Protein AF-A0AAW4IXX9-F1 (afdb_monomer)

Sequence (63 aa):
MEIKGMYMIVNSDIEDFYRDLIEKVNILQEDKQEVEIQYQINNNEFFSALVIGRQKHDKEDIW

pLDDT: mean 89.52, std 12.83, range [50.66, 98.12]

Secondary structure (DSSP, 8-state):
-EEEEEEEEEESSHHHHHHHHHHHHHHHHHTT-EEEEEEEEETTTEEEEEEEEEE--------

Solvent-accessible surface area (backbone atoms only — not comparable to full-atom values): 3692 Å² total; per-residue (Å²): 111,45,81,78,44,78,46,81,45,76,30,62,50,70,68,60,39,52,52,54,50,52,53,57,50,49,57,33,44,75,72,67,26,52,78,48,77,50,75,49,75,48,92,82,58,38,42,34,35,43,40,36,18,29,33,71,72,76,72,75,83,82,124

Mean predicted aligned error: 5.64 Å

Organism: Clostridium perfringens (NCBI:txid1502)

Radius of gyration: 14.42 Å; Cα contacts (8 Å, |Δi|>4): 106; chains: 1; bounding box: 37×13×45 Å

Nearest PDB structures (foldseek):
  7qri-assembly1_B  TM=6.086E-01  e=8.660E-01  Homo sapiens
  2khd-assembly1_A  TM=5.715E-01  e=1.055E+00  Vibrio cholerae O1 biovar El Tor str.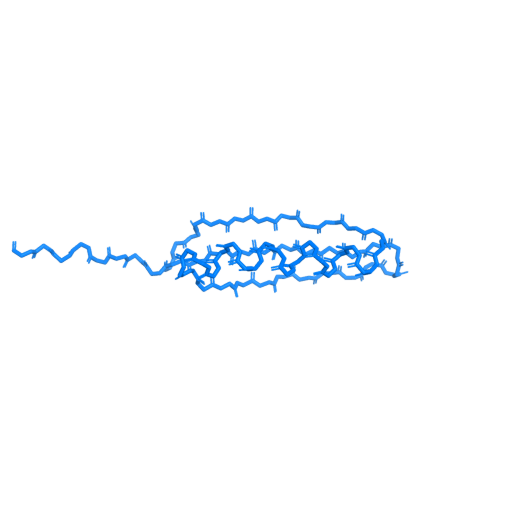 N16961
  5tzs-assembly1_h  TM=4.477E-01  e=1.466E+00  Saccharomyces cerevisiae S288C
  6ruu-assembly2_C-2  TM=3.977E-01  e=8.660E-01  Homo sapiens

Structure (mmCIF, N/CA/C/O backbone):
data_AF-A0AAW4IXX9-F1
#
_entry.id   AF-A0AAW4IXX9-F1
#
loop_
_atom_site.group_PDB
_atom_site.id
_atom_site.type_symbol
_atom_site.label_atom_id
_atom_site.label_alt_id
_atom_site.label_comp_id
_atom_site.label_asym_id
_atom_site.label_entity_id
_atom_site.label_seq_id
_atom_site.pdbx_PDB_ins_code
_atom_site.Cartn_x
_atom_site.Cartn_y
_atom_site.Cartn_z
_atom_site.occupancy
_atom_site.B_iso_or_equiv
_atom_site.auth_seq_id
_atom_site.auth_comp_id
_atom_site.auth_asym_id
_atom_site.auth_atom_id
_atom_site.pdbx_PDB_model_num
ATOM 1 N N . MET A 1 1 ? -2.945 -6.768 18.276 1.00 82.94 1 MET A N 1
ATOM 2 C CA . MET A 1 1 ? -3.449 -6.223 17.002 1.00 82.94 1 MET A CA 1
ATOM 3 C C . MET A 1 1 ? -3.725 -7.392 16.091 1.00 82.94 1 MET A C 1
ATOM 5 O O . MET A 1 1 ? -2.857 -8.248 15.969 1.00 82.94 1 MET A O 1
ATOM 9 N N . GLU A 1 2 ? -4.917 -7.454 15.519 1.00 91.94 2 GLU A N 1
ATOM 10 C CA . GLU A 1 2 ? -5.301 -8.509 14.581 1.00 91.94 2 GLU A CA 1
ATOM 11 C C . GLU A 1 2 ? -5.131 -8.017 13.153 1.00 91.94 2 GLU A C 1
ATOM 13 O O . GLU A 1 2 ? -5.345 -6.835 12.887 1.00 91.94 2 GLU A O 1
ATOM 18 N N . ILE A 1 3 ? -4.764 -8.919 12.245 1.00 93.44 3 ILE A N 1
ATOM 19 C CA . ILE A 1 3 ? -4.791 -8.635 10.809 1.00 93.44 3 ILE A CA 1
ATOM 20 C C . ILE A 1 3 ? -6.256 -8.635 10.369 1.00 93.44 3 ILE A C 1
ATOM 22 O O . ILE A 1 3 ? -6.973 -9.601 10.630 1.00 93.44 3 ILE A O 1
ATOM 26 N N . LYS A 1 4 ? -6.694 -7.556 9.722 1.00 93.81 4 LYS A N 1
ATOM 27 C CA . LYS A 1 4 ? -8.056 -7.400 9.191 1.00 93.81 4 LYS A CA 1
ATOM 28 C C . LYS A 1 4 ? -8.082 -7.399 7.662 1.00 93.81 4 LYS A C 1
ATOM 30 O O . LYS A 1 4 ? -9.065 -7.847 7.083 1.00 93.81 4 LYS A O 1
ATOM 35 N N . GLY A 1 5 ? -6.988 -6.994 7.016 1.00 94.06 5 GLY A N 1
ATOM 36 C CA . GLY A 1 5 ? -6.838 -7.055 5.564 1.00 94.06 5 GLY A CA 1
ATOM 37 C C . GLY A 1 5 ? -5.397 -7.307 5.138 1.00 94.06 5 GLY A C 1
ATOM 38 O O . GLY A 1 5 ? -4.454 -6.933 5.836 1.00 94.06 5 GLY A O 1
ATOM 39 N N . MET A 1 6 ? -5.227 -7.966 3.994 1.00 96.81 6 MET A N 1
ATOM 40 C CA . MET A 1 6 ? -3.917 -8.244 3.414 1.00 96.81 6 MET A CA 1
ATOM 41 C C . MET A 1 6 ? -4.007 -8.229 1.889 1.00 96.81 6 MET A C 1
ATOM 43 O O . MET A 1 6 ? -4.821 -8.950 1.313 1.00 96.81 6 MET A O 1
ATOM 47 N N . TYR A 1 7 ? -3.153 -7.436 1.245 1.00 97.31 7 TYR A N 1
ATOM 48 C CA . TYR A 1 7 ? -3.095 -7.306 -0.208 1.00 97.31 7 TYR A CA 1
ATOM 49 C C . TYR A 1 7 ? -1.663 -7.482 -0.697 1.00 97.31 7 TYR A C 1
ATOM 51 O O . TYR A 1 7 ? -0.748 -6.830 -0.197 1.00 97.31 7 TYR A O 1
ATOM 59 N N . MET A 1 8 ? -1.482 -8.351 -1.688 1.00 96.50 8 MET A N 1
ATOM 60 C CA . MET A 1 8 ? -0.224 -8.482 -2.414 1.00 96.50 8 MET A CA 1
ATOM 61 C C . MET A 1 8 ? -0.333 -7.698 -3.716 1.00 96.50 8 MET A C 1
ATOM 63 O O . MET A 1 8 ? -1.269 -7.904 -4.487 1.00 96.50 8 MET A O 1
ATOM 67 N N . ILE A 1 9 ? 0.630 -6.820 -3.955 1.00 96.12 9 ILE A N 1
ATOM 68 C CA . ILE A 1 9 ? 0.729 -5.995 -5.155 1.00 96.12 9 ILE A CA 1
ATOM 69 C C . ILE A 1 9 ? 2.012 -6.399 -5.857 1.00 96.12 9 ILE A C 1
ATOM 71 O O . ILE A 1 9 ? 3.064 -6.470 -5.223 1.00 96.12 9 ILE A O 1
ATOM 75 N N . VAL A 1 10 ? 1.918 -6.683 -7.151 1.00 94.69 10 VAL A N 1
ATOM 76 C CA . VAL A 1 10 ? 3.066 -6.975 -8.009 1.00 94.69 10 VAL A CA 1
ATOM 77 C C . VAL A 1 10 ? 2.828 -6.288 -9.339 1.00 94.69 10 VAL A C 1
ATOM 79 O O . VAL A 1 10 ? 1.817 -6.550 -9.987 1.00 94.69 10 VAL A O 1
ATOM 82 N N . ASN A 1 11 ? 3.752 -5.428 -9.748 1.00 94.62 11 ASN A N 1
ATOM 83 C CA . ASN A 1 11 ? 3.688 -4.768 -11.043 1.00 94.62 11 ASN A CA 1
ATOM 84 C C . ASN A 1 11 ? 5.097 -4.562 -11.611 1.00 94.62 11 ASN A C 1
ATOM 86 O O . ASN A 1 11 ? 6.056 -4.424 -10.857 1.00 94.62 11 ASN A O 1
ATOM 90 N N . SER A 1 12 ? 5.233 -4.573 -12.933 1.00 92.94 12 SER A N 1
ATOM 91 C CA . SER A 1 12 ? 6.479 -4.220 -13.625 1.00 92.94 12 SER A CA 1
ATOM 92 C C . SER A 1 12 ? 6.572 -2.725 -13.929 1.00 92.94 12 SER A C 1
ATOM 94 O O . SER A 1 12 ? 7.668 -2.209 -14.125 1.00 92.94 12 SER A O 1
ATOM 96 N N . ASP A 1 13 ? 5.434 -2.030 -13.968 1.00 94.00 13 ASP A N 1
ATOM 97 C CA . ASP A 1 13 ? 5.372 -0.582 -14.120 1.00 94.00 13 ASP A CA 1
ATOM 98 C C . ASP A 1 13 ? 5.297 0.103 -12.747 1.00 94.00 13 ASP A C 1
ATOM 100 O O . ASP A 1 13 ? 4.544 -0.309 -11.859 1.00 94.00 13 ASP A O 1
ATOM 104 N N . ILE A 1 14 ? 6.111 1.144 -12.561 1.00 92.00 14 ILE A N 1
ATOM 105 C CA . ILE A 1 14 ? 6.241 1.838 -11.278 1.00 92.00 14 ILE A CA 1
ATOM 106 C C . ILE A 1 14 ? 5.039 2.741 -10.970 1.00 92.00 14 ILE A C 1
ATOM 108 O O . ILE A 1 14 ? 4.651 2.864 -9.808 1.00 92.00 14 ILE A O 1
ATOM 112 N N . GLU A 1 15 ? 4.436 3.367 -11.981 1.00 94.88 15 GLU A N 1
ATOM 113 C CA . GLU A 1 15 ? 3.280 4.246 -11.797 1.00 94.88 15 GLU A CA 1
ATOM 114 C C . GLU A 1 15 ? 2.045 3.420 -11.447 1.00 94.88 15 GLU A C 1
ATOM 116 O O . GLU A 1 15 ? 1.324 3.750 -10.500 1.00 94.88 15 GLU A O 1
ATOM 121 N N . ASP A 1 16 ? 1.848 2.303 -12.149 1.00 95.88 16 ASP A N 1
ATOM 122 C CA . ASP A 1 16 ? 0.780 1.361 -11.832 1.00 95.88 16 ASP A CA 1
ATOM 123 C C . ASP A 1 16 ? 0.976 0.746 -10.438 1.00 95.88 16 ASP A C 1
ATOM 125 O O . ASP A 1 16 ? 0.023 0.683 -9.660 1.00 95.88 16 ASP A O 1
ATOM 129 N N . PHE A 1 17 ? 2.212 0.379 -10.071 1.00 95.62 17 PHE A N 1
ATOM 130 C CA . PHE A 1 17 ? 2.530 -0.112 -8.728 1.00 95.62 17 PHE A CA 1
ATOM 131 C C . PHE A 1 17 ? 2.123 0.880 -7.632 1.00 95.62 17 PHE A C 1
ATOM 133 O O . PHE A 1 17 ? 1.461 0.498 -6.664 1.00 95.62 17 PHE A O 1
ATOM 140 N N . TYR A 1 18 ? 2.505 2.154 -7.765 1.00 95.62 18 TYR A N 1
ATOM 141 C CA . TYR A 1 18 ? 2.168 3.165 -6.764 1.00 95.62 18 TYR A CA 1
ATOM 142 C C . TYR A 1 18 ? 0.674 3.475 -6.727 1.00 95.62 18 TYR A C 1
ATOM 144 O O . TYR A 1 18 ? 0.136 3.687 -5.638 1.00 95.62 18 TYR A O 1
ATOM 152 N N . ARG A 1 19 ? -0.008 3.473 -7.878 1.00 97.88 19 ARG A N 1
ATOM 153 C CA . ARG A 1 19 ? -1.463 3.651 -7.932 1.00 97.88 19 ARG A CA 1
ATOM 154 C C . ARG A 1 19 ? -2.176 2.548 -7.1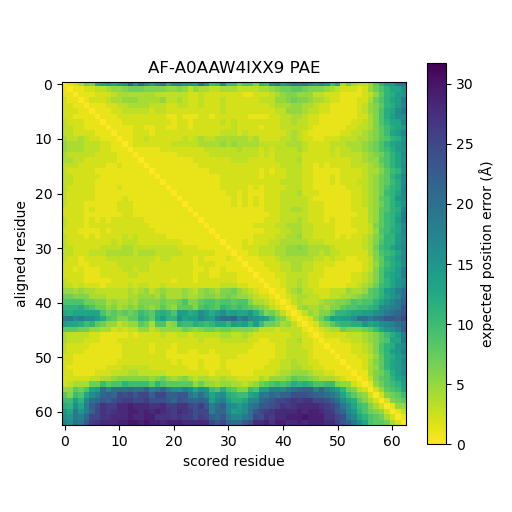52 1.00 97.88 19 ARG A C 1
ATOM 156 O O . ARG A 1 19 ? -2.986 2.861 -6.280 1.00 97.88 19 ARG A O 1
ATOM 163 N N . ASP A 1 20 ? -1.820 1.290 -7.405 1.00 97.38 20 ASP A N 1
ATOM 164 C CA . ASP A 1 20 ? -2.406 0.141 -6.713 1.00 97.38 20 ASP A CA 1
ATOM 165 C C . ASP A 1 20 ? -2.077 0.174 -5.211 1.00 97.38 20 ASP A C 1
ATOM 167 O O . ASP A 1 20 ? -2.943 -0.081 -4.372 1.00 97.38 20 ASP A O 1
ATOM 171 N N . LEU A 1 21 ? -0.840 0.543 -4.850 1.00 97.31 21 LEU A N 1
ATOM 172 C CA . LEU A 1 21 ? -0.407 0.669 -3.456 1.00 97.31 21 LEU A CA 1
ATOM 173 C C . LEU A 1 21 ? -1.250 1.688 -2.691 1.00 97.31 21 LEU A C 1
ATOM 175 O O . LEU A 1 21 ? -1.758 1.376 -1.613 1.00 97.31 21 LEU A O 1
ATOM 179 N N . ILE A 1 22 ? -1.420 2.884 -3.253 1.00 97.69 22 ILE A N 1
ATOM 180 C CA . ILE A 1 22 ? -2.215 3.955 -2.645 1.00 97.69 22 ILE A CA 1
ATOM 181 C C . ILE A 1 22 ? -3.673 3.521 -2.501 1.00 97.69 22 ILE A C 1
ATOM 183 O O . ILE A 1 22 ? -4.265 3.730 -1.444 1.00 97.69 22 ILE A O 1
ATOM 187 N N . GLU A 1 23 ? -4.243 2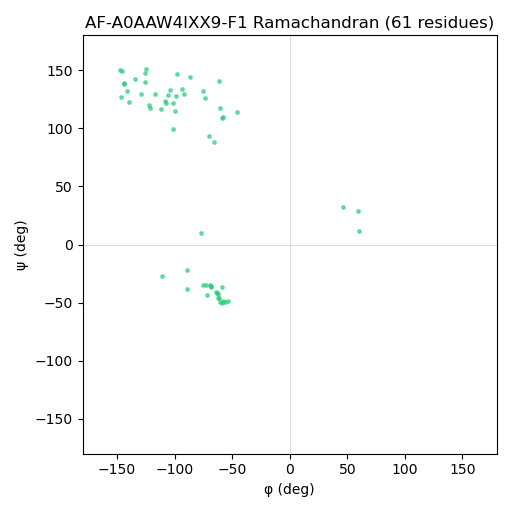.874 -3.520 1.00 98.12 23 GLU A N 1
ATOM 188 C CA . GLU A 1 23 ? -5.617 2.373 -3.460 1.00 98.12 23 GLU A CA 1
ATOM 189 C C . GLU A 1 23 ? -5.810 1.403 -2.285 1.00 98.12 23 GLU A C 1
ATOM 191 O O . GLU A 1 23 ? -6.733 1.574 -1.487 1.00 98.12 23 GLU A O 1
ATOM 196 N N . LYS A 1 24 ? -4.921 0.410 -2.125 1.00 97.81 24 LYS A N 1
ATOM 197 C CA . LYS A 1 24 ? -5.059 -0.581 -1.043 1.00 97.81 24 LYS A CA 1
ATOM 198 C C . LYS A 1 24 ? -4.808 0.016 0.337 1.00 97.81 24 LYS A C 1
ATOM 200 O O . LYS A 1 24 ? -5.485 -0.372 1.287 1.00 97.81 24 LYS A O 1
ATOM 205 N N . VAL A 1 25 ? -3.884 0.968 0.457 1.00 98.00 25 VAL A N 1
ATOM 206 C CA . VAL A 1 25 ? -3.662 1.706 1.709 1.00 98.00 25 VAL A CA 1
ATOM 207 C C . VAL A 1 25 ? -4.911 2.499 2.095 1.00 98.00 25 VAL A C 1
ATOM 209 O O . VAL A 1 25 ? -5.341 2.407 3.243 1.00 98.00 25 VAL A O 1
ATOM 212 N N . ASN A 1 26 ? -5.522 3.217 1.147 1.00 97.94 26 ASN A N 1
ATOM 213 C CA . ASN A 1 26 ? -6.716 4.021 1.406 1.00 97.94 26 ASN A CA 1
ATOM 214 C C . ASN A 1 26 ? -7.887 3.160 1.887 1.00 97.94 26 ASN A C 1
ATOM 216 O O . ASN A 1 26 ? -8.485 3.493 2.903 1.00 97.94 26 ASN A O 1
ATOM 220 N N . ILE A 1 27 ? -8.153 2.021 1.234 1.00 96.94 27 ILE A N 1
ATOM 221 C CA . ILE A 1 27 ? -9.206 1.076 1.652 1.00 96.94 27 ILE A CA 1
ATOM 222 C C . ILE A 1 27 ? -9.024 0.666 3.122 1.00 96.94 27 ILE A C 1
ATOM 224 O O . ILE A 1 27 ? -9.958 0.724 3.917 1.00 96.94 27 ILE A O 1
ATOM 228 N N . LEU A 1 28 ? -7.806 0.279 3.511 1.00 96.50 28 LEU A N 1
ATOM 229 C CA . LEU A 1 28 ? -7.532 -0.158 4.883 1.00 96.50 28 LEU A CA 1
ATOM 230 C C . LEU A 1 28 ? -7.635 0.996 5.894 1.00 96.50 28 LEU A C 1
ATOM 232 O O . LEU A 1 28 ? -8.085 0.793 7.022 1.00 96.50 28 LEU A O 1
ATOM 236 N N . GLN A 1 29 ? -7.231 2.206 5.507 1.00 95.00 29 GLN A N 1
ATOM 237 C CA . GLN A 1 29 ? -7.331 3.389 6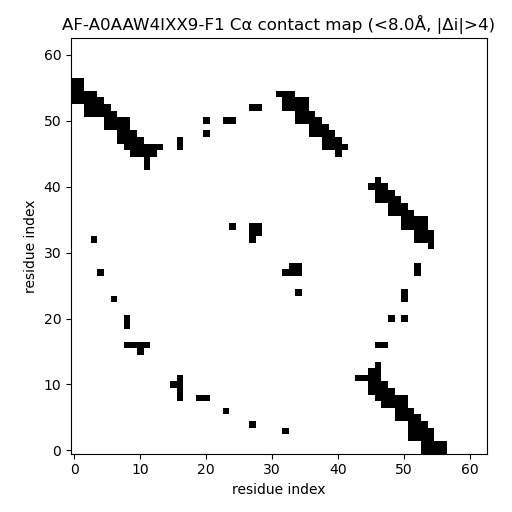.363 1.00 95.00 29 GLN A CA 1
ATOM 238 C C . GLN A 1 29 ? -8.772 3.889 6.526 1.00 95.00 29 GLN A C 1
ATOM 240 O O . GLN A 1 29 ? -9.124 4.339 7.618 1.00 95.00 29 GLN A O 1
ATOM 245 N N . GLU A 1 30 ? -9.614 3.784 5.493 1.00 95.69 30 GLU A N 1
ATOM 246 C CA . GLU A 1 30 ? -11.057 4.063 5.575 1.00 95.69 30 GLU A CA 1
ATOM 247 C C . GLU A 1 30 ? -11.734 3.166 6.624 1.00 95.69 30 GLU A C 1
ATOM 249 O O . GLU A 1 30 ? -12.548 3.641 7.420 1.00 95.69 30 GLU A O 1
ATOM 254 N N . ASP A 1 31 ? -11.282 1.915 6.732 1.00 93.00 31 ASP A N 1
ATOM 255 C CA . ASP A 1 31 ? -11.691 0.956 7.765 1.00 93.00 31 ASP A CA 1
ATOM 256 C C . ASP A 1 31 ? -11.030 1.195 9.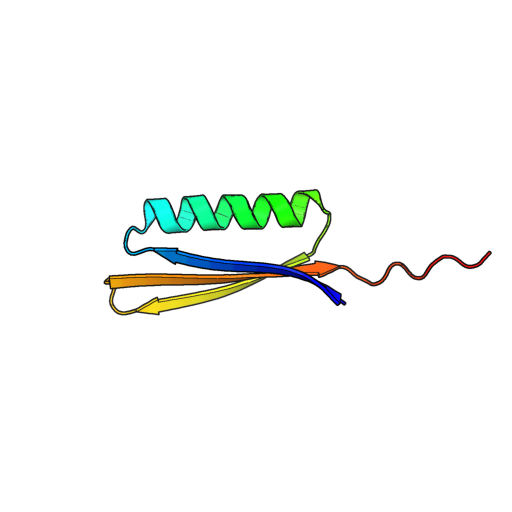141 1.00 93.00 31 ASP A C 1
ATOM 258 O O . ASP A 1 31 ? -11.150 0.371 10.049 1.00 93.00 31 ASP A O 1
ATOM 262 N N . LYS A 1 32 ? -10.331 2.324 9.330 1.00 93.38 32 LYS A N 1
ATOM 263 C CA . LYS A 1 32 ? -9.611 2.702 10.565 1.00 93.38 32 LYS A CA 1
ATOM 264 C C . LYS A 1 32 ? -8.531 1.701 10.986 1.00 93.38 32 LYS A C 1
ATOM 266 O O . LYS A 1 32 ? -8.216 1.581 12.175 1.00 93.38 32 LYS A O 1
ATOM 271 N N . GLN A 1 33 ? -7.950 0.991 10.027 1.00 94.44 33 GLN A N 1
ATOM 272 C CA . GLN A 1 33 ? -6.850 0.071 10.279 1.00 94.44 33 GLN A CA 1
ATOM 273 C C . GLN A 1 33 ? -5.511 0.822 10.239 1.00 94.44 33 GLN A C 1
ATOM 275 O O . GLN A 1 33 ? -5.301 1.739 9.445 1.00 94.44 33 GLN A O 1
ATOM 280 N N . GLU A 1 34 ? -4.577 0.415 11.092 1.00 95.81 34 GLU A N 1
ATOM 281 C CA . GLU A 1 34 ? -3.166 0.766 10.974 1.00 95.81 34 GLU A CA 1
ATOM 282 C C . GLU A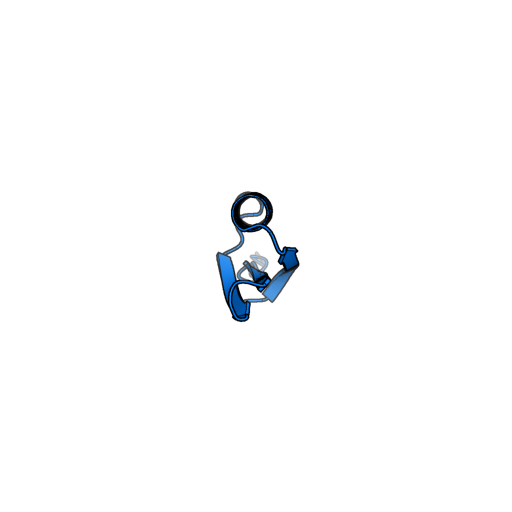 1 34 ? -2.546 -0.066 9.847 1.00 95.81 34 GLU A C 1
ATOM 284 O O . GLU A 1 34 ? -2.753 -1.279 9.785 1.00 95.81 34 GLU A O 1
ATOM 289 N N . VAL A 1 35 ? -1.800 0.572 8.944 1.00 97.31 35 VAL A N 1
ATOM 290 C CA . VAL A 1 35 ? -1.277 -0.082 7.739 1.00 97.31 35 VAL A CA 1
ATOM 291 C C . VAL A 1 35 ? 0.229 -0.294 7.849 1.00 97.31 35 VAL A C 1
ATOM 293 O O . VAL A 1 35 ? 0.993 0.653 8.022 1.00 97.31 35 VAL A O 1
ATOM 296 N N . GLU A 1 36 ? 0.654 -1.545 7.705 1.00 96.94 36 GLU A N 1
ATOM 297 C CA . GLU A 1 36 ? 2.044 -1.973 7.567 1.00 96.94 36 GLU A CA 1
ATOM 298 C C . GLU A 1 36 ? 2.309 -2.324 6.096 1.0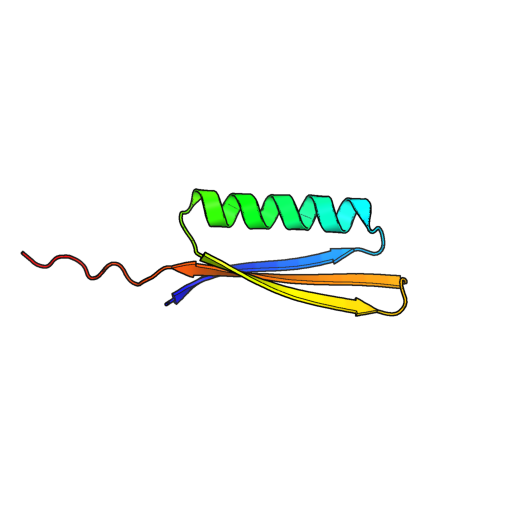0 96.94 36 GLU A C 1
ATOM 300 O O . GLU A 1 36 ? 1.518 -3.030 5.471 1.00 96.94 36 GLU A O 1
ATOM 305 N N . ILE A 1 37 ? 3.419 -1.840 5.532 1.00 97.12 37 ILE A N 1
ATOM 306 C CA . ILE A 1 37 ? 3.808 -2.107 4.142 1.00 97.12 37 ILE A CA 1
ATOM 307 C C . ILE A 1 37 ? 5.190 -2.751 4.147 1.00 97.12 37 ILE A C 1
ATOM 309 O O . ILE A 1 37 ? 6.162 -2.142 4.595 1.00 97.12 37 ILE A O 1
ATOM 313 N N . GLN A 1 38 ? 5.290 -3.962 3.610 1.00 96.00 38 GLN A N 1
ATOM 314 C CA . GLN A 1 38 ? 6.562 -4.629 3.336 1.00 96.00 38 GLN A CA 1
ATOM 315 C C . GLN A 1 38 ? 6.778 -4.622 1.826 1.00 96.00 38 GLN A C 1
ATOM 317 O O . GLN A 1 38 ? 5.932 -5.127 1.097 1.00 96.00 38 GLN A O 1
ATOM 322 N N . TYR A 1 39 ? 7.872 -4.038 1.341 1.00 92.44 39 TYR A N 1
ATOM 323 C CA . TYR A 1 39 ? 8.112 -3.861 -0.093 1.00 92.44 39 TYR A CA 1
ATOM 324 C C . TYR A 1 39 ? 9.445 -4.466 -0.537 1.00 92.44 39 TYR A C 1
ATOM 326 O O . TYR A 1 39 ? 10.407 -4.526 0.229 1.00 92.44 39 TYR A O 1
ATOM 334 N N . GLN A 1 40 ? 9.499 -4.886 -1.799 1.00 90.12 40 GLN A N 1
ATOM 335 C CA . GLN A 1 40 ? 10.693 -5.394 -2.461 1.00 90.12 40 GLN A CA 1
ATOM 336 C C . GLN A 1 40 ? 10.734 -4.905 -3.911 1.00 90.12 40 GLN A C 1
ATOM 338 O O . GLN A 1 40 ? 9.752 -5.018 -4.649 1.00 90.12 40 GLN A O 1
ATOM 343 N N . ILE A 1 41 ? 11.898 -4.392 -4.316 1.00 82.81 41 ILE A N 1
ATOM 344 C CA . ILE A 1 41 ? 12.192 -3.965 -5.686 1.00 82.81 41 ILE A CA 1
ATOM 345 C C . ILE A 1 41 ? 13.229 -4.930 -6.255 1.00 82.81 41 ILE A C 1
ATOM 347 O O . ILE A 1 41 ? 14.349 -5.003 -5.749 1.00 82.81 41 ILE A O 1
ATOM 351 N N . ASN A 1 42 ? 12.862 -5.672 -7.298 1.00 82.81 42 ASN A N 1
ATOM 352 C CA . ASN A 1 42 ? 13.753 -6.626 -7.953 1.00 82.81 42 ASN A CA 1
ATOM 353 C C . ASN A 1 42 ? 14.298 -6.025 -9.245 1.00 82.81 42 ASN A C 1
ATOM 355 O O . ASN A 1 42 ? 13.614 -6.038 -10.263 1.00 82.81 42 ASN A O 1
ATOM 359 N N . ASN A 1 43 ? 15.530 -5.503 -9.187 1.00 74.12 43 ASN A N 1
ATOM 360 C CA . ASN A 1 43 ? 16.331 -5.067 -10.341 1.00 74.12 43 ASN A CA 1
ATOM 361 C C . ASN A 1 43 ? 15.587 -4.194 -11.379 1.00 74.12 43 ASN A C 1
ATOM 363 O O . ASN A 1 43 ? 15.904 -4.255 -12.562 1.00 74.12 43 ASN A O 1
ATOM 367 N N . ASN A 1 44 ? 14.618 -3.378 -10.948 1.00 70.25 44 ASN A N 1
ATOM 368 C CA . ASN A 1 44 ? 13.725 -2.577 -11.803 1.00 70.25 44 ASN A CA 1
ATOM 369 C C . ASN A 1 44 ? 12.854 -3.378 -12.793 1.00 70.25 44 ASN A C 1
ATOM 371 O O . ASN A 1 44 ? 12.249 -2.779 -13.676 1.00 70.25 44 ASN A O 1
ATOM 375 N N . GLU A 1 45 ? 12.770 -4.702 -12.658 1.00 81.44 45 GLU A N 1
ATOM 376 C CA . GLU A 1 45 ? 11.879 -5.537 -13.473 1.00 81.44 45 GLU A CA 1
ATOM 377 C C . GLU A 1 45 ? 10.499 -5.672 -12.830 1.00 81.44 45 GLU A C 1
ATOM 379 O O . GLU A 1 45 ? 9.487 -5.661 -13.526 1.00 81.44 45 GLU A O 1
ATOM 384 N N . PHE A 1 46 ? 10.457 -5.784 -11.498 1.00 87.88 46 PHE A N 1
ATOM 385 C CA . PHE A 1 46 ? 9.215 -5.910 -10.744 1.00 87.88 46 PHE A CA 1
ATOM 386 C C . PHE A 1 46 ? 9.284 -5.183 -9.402 1.00 87.88 46 PHE A C 1
ATOM 388 O O . PHE A 1 46 ? 10.262 -5.281 -8.650 1.00 87.88 46 PHE A O 1
ATOM 395 N N . PHE A 1 47 ? 8.188 -4.506 -9.090 1.00 93.50 47 PHE A N 1
ATOM 396 C CA . PHE A 1 47 ? 7.882 -3.869 -7.823 1.00 93.50 47 PHE A CA 1
ATOM 397 C C . PHE A 1 47 ? 6.836 -4.716 -7.115 1.00 93.50 47 PHE A C 1
ATOM 399 O O . PHE A 1 47 ? 5.813 -5.078 -7.698 1.00 93.50 47 PHE A O 1
ATOM 406 N N . SER A 1 48 ? 7.098 -5.053 -5.858 1.00 95.19 48 SER A N 1
ATOM 407 C CA . SER A 1 48 ? 6.170 -5.841 -5.059 1.00 95.19 48 SER A CA 1
ATOM 408 C C . SER A 1 48 ? 5.998 -5.259 -3.669 1.00 95.19 48 SER A C 1
ATOM 410 O O . SER A 1 48 ? 6.950 -4.752 -3.073 1.00 95.19 48 SER A O 1
ATOM 412 N N . ALA A 1 49 ? 4.774 -5.323 -3.157 1.00 96.94 49 ALA A N 1
ATOM 413 C CA . ALA A 1 49 ? 4.457 -4.936 -1.796 1.00 96.94 49 ALA A CA 1
ATOM 414 C C . ALA A 1 49 ? 3.385 -5.842 -1.203 1.00 96.94 49 ALA A C 1
ATOM 416 O O . ALA A 1 49 ? 2.388 -6.160 -1.848 1.00 96.94 49 ALA A O 1
ATOM 417 N N . LEU A 1 50 ? 3.584 -6.201 0.059 1.00 97.50 50 LEU A N 1
ATOM 418 C CA . LEU A 1 50 ? 2.573 -6.767 0.928 1.00 97.50 50 LEU A CA 1
ATOM 419 C C . LEU A 1 50 ? 2.044 -5.651 1.832 1.00 97.50 50 LEU A C 1
ATOM 421 O O . LEU A 1 50 ? 2.780 -5.108 2.657 1.00 97.50 50 LEU A O 1
ATOM 425 N N . VAL A 1 51 ? 0.769 -5.313 1.665 1.00 97.94 51 VAL A N 1
ATOM 426 C CA . VAL A 1 51 ? 0.057 -4.314 2.467 1.00 97.94 51 VAL A CA 1
ATOM 427 C C . VAL A 1 51 ? -0.796 -5.047 3.492 1.00 97.94 51 VAL A C 1
ATOM 429 O O . VAL A 1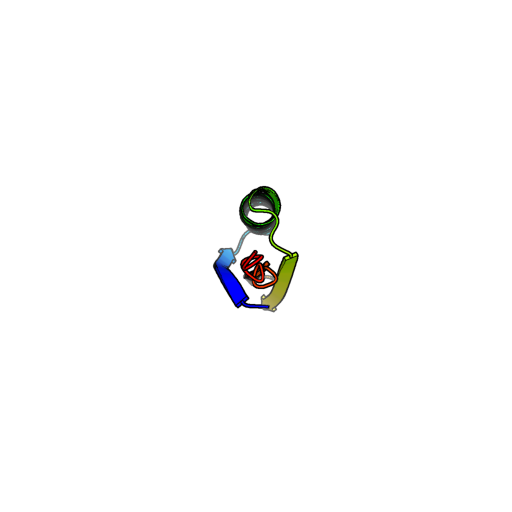 51 ? -1.643 -5.860 3.121 1.00 97.94 51 VAL A O 1
ATOM 432 N N . ILE A 1 52 ? -0.578 -4.777 4.774 1.00 98.00 52 ILE A N 1
ATOM 433 C CA . ILE A 1 52 ? -1.238 -5.456 5.890 1.00 98.00 52 ILE A CA 1
ATOM 434 C C . ILE A 1 52 ? -1.970 -4.408 6.722 1.00 98.00 52 ILE A C 1
ATOM 436 O O . ILE A 1 52 ? -1.350 -3.528 7.311 1.00 98.00 52 ILE A O 1
ATOM 440 N N . GLY A 1 53 ? -3.291 -4.524 6.800 1.00 97.56 53 GLY A N 1
ATOM 441 C CA . GLY A 1 53 ? -4.119 -3.723 7.690 1.00 97.56 53 GLY A CA 1
ATOM 442 C C . GLY A 1 53 ? -4.315 -4.431 9.024 1.00 97.56 53 GLY A C 1
ATOM 443 O O . GLY A 1 53 ? -4.667 -5.617 9.080 1.00 97.56 53 GLY A O 1
ATOM 444 N N . ARG A 1 54 ? -4.056 -3.714 10.114 1.00 96.00 54 ARG A N 1
ATOM 445 C CA . ARG A 1 54 ? -4.168 -4.205 11.483 1.00 96.00 54 ARG A CA 1
ATOM 446 C C . ARG A 1 54 ? -5.069 -3.294 12.291 1.00 96.00 54 ARG A C 1
ATOM 448 O O . ARG A 1 54 ? -4.961 -2.079 12.222 1.00 96.00 54 ARG A O 1
ATOM 455 N N . GLN A 1 55 ? -5.911 -3.874 13.130 1.00 93.25 55 GLN A N 1
ATOM 456 C CA . GLN A 1 55 ? -6.710 -3.100 14.074 1.00 93.25 55 GLN A CA 1
ATOM 457 C C . GLN A 1 55 ? -6.480 -3.634 15.484 1.00 93.25 55 GLN A C 1
ATOM 459 O O . GLN A 1 55 ? -6.199 -4.825 15.699 1.00 93.25 55 GLN A O 1
ATOM 464 N N . LYS A 1 56 ? -6.544 -2.745 16.479 1.00 86.12 56 LYS A N 1
ATOM 465 C CA . LYS A 1 56 ? -6.654 -3.199 17.866 1.00 86.12 56 LYS A CA 1
ATOM 466 C C . LYS A 1 56 ? -7.953 -3.988 17.981 1.00 86.12 56 LYS A C 1
ATOM 468 O O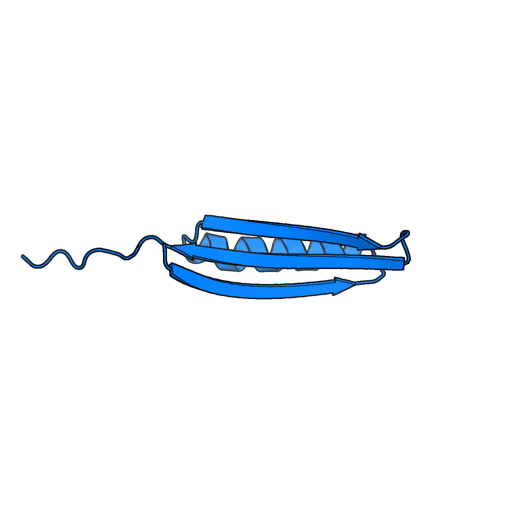 . LYS A 1 56 ? -8.943 -3.650 17.347 1.00 86.12 56 LYS A O 1
ATOM 473 N N . HIS A 1 57 ? -7.910 -5.071 18.747 1.00 71.94 57 HIS A N 1
ATOM 474 C CA . HIS A 1 57 ? -9.141 -5.729 19.140 1.00 71.94 57 HIS A CA 1
ATOM 475 C C . HIS A 1 57 ? -9.916 -4.675 19.924 1.00 71.94 57 HIS A C 1
ATOM 477 O O . HIS A 1 57 ? -9.386 -4.170 20.924 1.00 71.94 57 HIS A O 1
ATOM 483 N N . ASP A 1 58 ? -11.091 -4.283 19.438 1.00 65.19 58 ASP A N 1
ATOM 484 C CA . ASP A 1 58 ? -12.026 -3.573 20.289 1.00 65.19 58 ASP A CA 1
ATOM 485 C C . ASP A 1 58 ? -12.264 -4.543 21.441 1.00 65.19 58 ASP A C 1
ATOM 487 O O . ASP A 1 58 ? -12.773 -5.648 21.249 1.00 65.19 58 ASP A O 1
ATOM 491 N N . LYS A 1 59 ? -11.757 -4.207 22.632 1.00 56.78 59 LYS A N 1
ATOM 492 C CA . LYS A 1 59 ? -12.284 -4.852 23.823 1.00 56.78 59 LYS A CA 1
ATOM 493 C C . LYS A 1 59 ? -13.751 -4.480 23.768 1.00 56.78 59 LYS A C 1
ATOM 495 O O . LYS A 1 59 ? -14.056 -3.297 23.879 1.00 56.78 59 LYS A O 1
ATOM 500 N N . GLU A 1 60 ? -14.615 -5.448 23.483 1.00 54.72 60 GLU A N 1
ATOM 501 C CA . GLU A 1 60 ? -16.035 -5.283 23.740 1.00 54.72 60 GLU A CA 1
ATOM 502 C C . GLU A 1 60 ? -16.112 -4.704 25.155 1.00 54.72 60 GLU A C 1
ATOM 504 O O . GLU A 1 60 ? -15.620 -5.318 26.107 1.00 54.72 60 GLU A O 1
ATOM 509 N N . ASP A 1 61 ? -16.575 -3.460 25.272 1.00 50.66 61 ASP A N 1
ATOM 510 C CA . ASP A 1 61 ? -16.882 -2.861 26.560 1.00 50.66 61 ASP A CA 1
ATOM 511 C C . ASP A 1 61 ? -18.061 -3.671 27.101 1.00 50.66 61 ASP A C 1
ATOM 513 O O . ASP A 1 61 ? -19.226 -3.396 26.815 1.00 50.66 61 ASP A O 1
ATOM 517 N N . ILE A 1 62 ? -17.736 -4.757 27.801 1.00 50.97 62 ILE A N 1
ATOM 518 C CA . ILE A 1 62 ? -18.682 -5.542 28.578 1.00 50.97 62 ILE A CA 1
ATOM 519 C C . ILE A 1 62 ? -19.046 -4.647 29.767 1.00 50.97 62 ILE A C 1
ATOM 521 O O . ILE A 1 62 ? -18.301 -4.581 30.748 1.00 50.97 62 ILE A O 1
ATOM 525 N N . TRP A 1 63 ? -20.132 -3.888 29.610 1.00 52.03 63 TRP A N 1
ATOM 526 C CA . TRP A 1 63 ? -20.802 -3.160 30.689 1.00 52.03 63 TRP A CA 1
ATOM 527 C C . TRP A 1 63 ? -21.493 -4.124 31.654 1.00 52.03 63 TRP A C 1
ATOM 529 O O . TRP A 1 63 ? -22.078 -5.125 31.177 1.00 52.03 63 TRP A O 1
#

Foldseek 3Di:
DDWPDKDKAKDLDPVVRVVVVVVVVVVLVVVVFDWDKDWDDDPSRMTIIIITTHDDPPPPPPD